Protein AF-A0A931K099-F1 (afdb_monomer_lite)

Foldseek 3Di:
DDPDDDPLLVVLVVLLVCVQVDVPAAAEDAPCCVVSPSLSNLVRFAEQDDPPDDDDPPDRGYDVSTRYYYHNDPVVD

Structure (mmCIF, N/CA/C/O backbone):
data_AF-A0A931K099-F1
#
_entry.id   AF-A0A931K099-F1
#
loop_
_atom_site.group_PDB
_atom_site.id
_atom_site.type_symbol
_atom_site.label_atom_id
_atom_site.label_alt_id
_atom_site.label_comp_id
_atom_site.label_asym_id
_atom_site.label_entity_id
_atom_site.label_seq_id
_atom_site.pdbx_PDB_ins_code
_atom_site.Cartn_x
_atom_site.Cartn_y
_atom_site.Cartn_z
_atom_site.occupancy
_atom_site.B_iso_or_equiv
_atom_site.auth_seq_id
_atom_site.auth_comp_id
_atom_site.auth_asym_id
_atom_site.auth_atom_id
_atom_site.pdbx_PDB_model_num
ATOM 1 N N . MET A 1 1 ? -17.242 10.079 28.822 1.00 59.81 1 MET A N 1
ATOM 2 C CA . MET A 1 1 ? -16.162 10.416 27.869 1.00 59.81 1 MET A CA 1
ATOM 3 C C . MET A 1 1 ? -16.494 9.785 26.531 1.00 59.81 1 MET A C 1
ATOM 5 O O . MET A 1 1 ? -16.642 8.571 26.472 1.00 59.81 1 MET A O 1
ATOM 9 N N . THR A 1 2 ? -16.685 10.582 25.486 1.00 69.38 2 THR A N 1
ATOM 10 C CA . THR A 1 2 ? -16.950 10.082 24.130 1.00 69.38 2 THR A CA 1
ATOM 11 C C . THR A 1 2 ? -15.640 9.557 23.541 1.00 69.38 2 THR A C 1
ATOM 13 O O . THR A 1 2 ? -14.654 10.288 23.495 1.00 69.38 2 THR A O 1
ATOM 16 N N . ASN A 1 3 ? -15.599 8.286 23.135 1.00 80.69 3 ASN A N 1
ATOM 17 C CA . ASN A 1 3 ? -14.419 7.689 22.505 1.00 80.69 3 ASN A CA 1
ATOM 18 C C . ASN A 1 3 ? -14.296 8.217 21.066 1.00 80.69 3 ASN A C 1
ATOM 20 O O . ASN A 1 3 ? -14.967 7.725 20.158 1.00 80.69 3 ASN A O 1
ATOM 24 N N . LEU A 1 4 ? -13.494 9.267 20.875 1.00 80.50 4 LEU A N 1
ATOM 25 C CA . LEU A 1 4 ? -13.229 9.849 19.563 1.00 80.50 4 LEU A CA 1
ATOM 26 C C . LEU A 1 4 ? -12.274 8.938 18.784 1.00 80.50 4 LEU A C 1
ATOM 28 O O . LEU A 1 4 ? -11.098 8.814 19.121 1.00 80.50 4 LEU A O 1
ATOM 32 N N . LYS A 1 5 ? -12.782 8.315 17.718 1.00 87.31 5 LYS A N 1
ATOM 33 C CA . LYS A 1 5 ? -11.976 7.539 16.768 1.00 87.31 5 LYS A CA 1
ATOM 34 C C . LYS A 1 5 ? -11.663 8.381 15.536 1.00 87.31 5 LYS A C 1
ATOM 36 O O . LYS A 1 5 ? -12.539 9.046 14.992 1.00 87.31 5 LYS A O 1
ATOM 41 N N . SER A 1 6 ? -10.419 8.316 15.067 1.00 94.62 6 SER A N 1
ATOM 42 C CA . SER A 1 6 ? -10.043 8.889 13.773 1.00 94.62 6 SER A CA 1
ATOM 43 C C . SER A 1 6 ? -10.759 8.134 12.653 1.00 94.62 6 SER A C 1
ATOM 45 O O . SER A 1 6 ? -10.585 6.924 12.524 1.00 94.62 6 SER A O 1
ATOM 47 N N . ILE A 1 7 ? -11.538 8.851 11.840 1.00 96.06 7 ILE A N 1
ATOM 48 C CA . ILE A 1 7 ? -12.252 8.273 10.691 1.00 96.06 7 ILE A CA 1
ATOM 49 C C . ILE A 1 7 ? -11.261 7.628 9.716 1.00 96.06 7 ILE A C 1
ATOM 51 O O . ILE A 1 7 ? -11.485 6.502 9.285 1.00 96.06 7 ILE A O 1
ATOM 55 N N . ALA A 1 8 ? -10.135 8.297 9.449 1.00 96.88 8 ALA A N 1
ATOM 56 C CA . ALA A 1 8 ? -9.075 7.772 8.596 1.00 96.88 8 ALA A CA 1
ATOM 57 C C . ALA A 1 8 ? -8.540 6.425 9.102 1.00 96.88 8 ALA A C 1
ATOM 59 O O . ALA A 1 8 ? -8.530 5.459 8.351 1.00 96.88 8 ALA A O 1
ATOM 60 N N . LYS A 1 9 ? -8.234 6.306 10.402 1.00 97.12 9 LYS A N 1
ATOM 61 C CA . LYS A 1 9 ? -7.786 5.027 10.980 1.00 97.12 9 LYS A CA 1
ATOM 62 C C . LYS A 1 9 ? -8.849 3.930 10.886 1.00 97.12 9 LYS A C 1
ATOM 64 O O . LYS A 1 9 ? -8.537 2.785 10.590 1.00 97.12 9 LYS A O 1
ATOM 69 N N . VAL A 1 10 ? -10.123 4.275 11.093 1.00 97.69 10 VAL A N 1
ATOM 70 C CA . VAL A 1 10 ? -11.233 3.322 10.904 1.00 97.69 10 VAL A CA 1
ATOM 71 C C . VAL A 1 10 ? -11.311 2.850 9.449 1.00 97.69 10 VAL A C 1
ATOM 73 O O .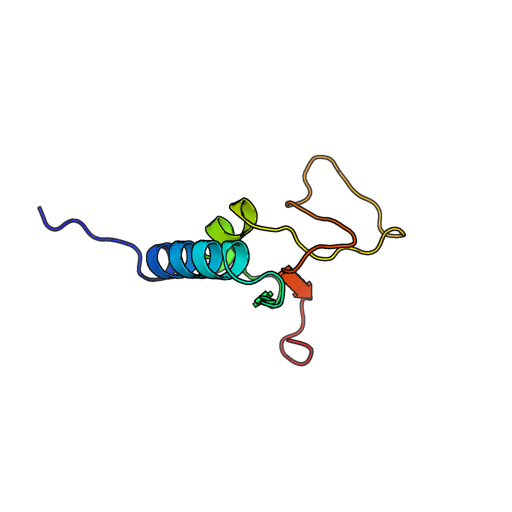 VAL A 1 10 ? -11.617 1.684 9.203 1.00 97.69 10 VAL A O 1
ATOM 76 N N . PHE A 1 11 ? -11.040 3.733 8.487 1.00 98.06 11 PHE A N 1
ATOM 77 C CA . PHE A 1 11 ? -10.993 3.378 7.073 1.00 98.06 11 PHE A CA 1
ATOM 78 C C . PHE A 1 11 ? -9.753 2.542 6.726 1.00 98.06 11 PHE A C 1
ATOM 80 O O . PHE A 1 11 ? -9.901 1.518 6.067 1.00 98.06 11 PHE A O 1
ATOM 87 N N . GLY A 1 12 ? -8.573 2.881 7.253 1.00 98.06 12 GLY A N 1
ATOM 88 C CA . GLY A 1 12 ? -7.349 2.082 7.123 1.00 98.06 12 GLY A CA 1
ATOM 89 C C . GLY A 1 12 ? -7.542 0.628 7.568 1.00 98.06 12 GLY A C 1
ATOM 90 O O . GLY A 1 12 ? -7.220 -0.296 6.822 1.00 98.06 12 GLY A O 1
ATOM 91 N N . ALA A 1 13 ? -8.197 0.404 8.712 1.00 98.25 13 ALA A N 1
ATOM 92 C CA . ALA A 1 13 ? -8.552 -0.941 9.177 1.00 98.25 13 ALA A CA 1
ATOM 93 C C . ALA A 1 13 ? -9.465 -1.705 8.193 1.00 98.25 13 ALA A C 1
ATOM 95 O O . ALA A 1 13 ? -9.367 -2.927 8.037 1.00 98.25 13 ALA A O 1
ATOM 96 N N . LYS A 1 14 ? -10.368 -0.994 7.503 1.00 98.44 14 LYS A N 1
ATOM 97 C CA . LYS A 1 14 ? -11.227 -1.584 6.464 1.00 98.44 14 LYS A CA 1
ATOM 98 C C . LYS A 1 14 ? -10.443 -1.906 5.195 1.00 98.44 14 LYS A C 1
ATOM 100 O O . LYS A 1 14 ? -10.669 -2.975 4.637 1.00 98.44 14 LYS A O 1
ATOM 105 N N . LEU A 1 15 ? -9.519 -1.037 4.778 1.00 98.62 15 LEU A N 1
ATOM 106 C CA . LEU A 1 15 ? -8.621 -1.291 3.646 1.00 98.62 15 LEU A CA 1
ATOM 107 C C . LEU A 1 15 ? -7.773 -2.541 3.890 1.00 98.62 15 LEU A C 1
ATOM 109 O O . LEU A 1 15 ? -7.754 -3.428 3.041 1.00 98.62 15 LEU A O 1
ATOM 113 N N . LYS A 1 16 ? -7.172 -2.662 5.081 1.00 98.62 16 LYS A N 1
ATOM 114 C CA . LYS A 1 16 ? -6.469 -3.876 5.521 1.00 98.62 16 LYS A CA 1
ATOM 115 C C . LYS A 1 16 ? -7.351 -5.119 5.362 1.00 98.62 16 LYS A C 1
ATOM 117 O O . LYS A 1 16 ? -6.971 -6.071 4.692 1.00 98.62 16 LYS A O 1
ATOM 122 N N . THR A 1 17 ? -8.559 -5.084 5.931 1.00 98.75 17 THR A N 1
ATOM 123 C CA . THR A 1 17 ? -9.504 -6.215 5.866 1.00 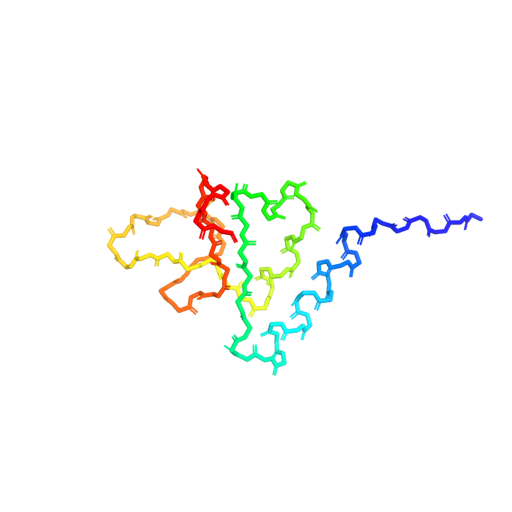98.75 17 THR A CA 1
ATOM 124 C C . THR A 1 17 ? -9.859 -6.588 4.421 1.00 98.75 17 THR A C 1
ATOM 126 O O . THR A 1 17 ? -10.039 -7.765 4.116 1.00 98.75 17 THR A O 1
ATOM 129 N N . GLN A 1 18 ? -9.999 -5.604 3.527 1.00 98.75 18 GLN A N 1
ATOM 130 C CA . GLN A 1 18 ? -10.286 -5.860 2.115 1.00 98.75 18 GLN A CA 1
ATOM 131 C C . GLN A 1 18 ? -9.092 -6.518 1.415 1.00 98.75 18 GLN A C 1
ATOM 133 O O . GLN A 1 18 ? -9.274 -7.526 0.739 1.00 98.75 18 GLN A O 1
ATOM 138 N N . ALA A 1 19 ? -7.883 -5.998 1.624 1.00 98.38 19 ALA A N 1
ATOM 139 C CA . ALA A 1 19 ? -6.658 -6.523 1.027 1.00 98.38 19 ALA A CA 1
ATOM 140 C C . ALA A 1 19 ? -6.286 -7.939 1.517 1.00 98.38 19 ALA A C 1
ATOM 142 O O . ALA A 1 19 ? -5.633 -8.680 0.780 1.00 98.38 19 ALA A O 1
ATOM 143 N N . GLU A 1 20 ? -6.705 -8.326 2.730 1.00 98.38 20 GLU A N 1
ATOM 144 C CA . GLU A 1 20 ? -6.597 -9.703 3.249 1.00 98.38 20 GLU A CA 1
ATOM 145 C C . GLU A 1 20 ? -7.586 -10.662 2.571 1.00 98.38 20 GLU A C 1
ATOM 147 O O . GLU A 1 20 ? -7.261 -11.822 2.322 1.00 98.38 20 GLU A O 1
ATOM 152 N N . LYS A 1 21 ? -8.809 -10.194 2.294 1.00 98.56 21 LYS A N 1
ATOM 153 C CA . LYS A 1 21 ? -9.887 -11.014 1.719 1.00 98.56 21 LYS A CA 1
ATOM 154 C C . LYS A 1 21 ? -9.770 -11.193 0.213 1.00 98.56 21 LYS A C 1
ATOM 156 O O . LYS A 1 21 ? -10.185 -12.228 -0.303 1.00 98.56 21 LYS A O 1
ATOM 161 N N . ASP A 1 22 ? -9.271 -10.177 -0.475 1.00 98.50 22 ASP A N 1
ATOM 162 C CA . ASP A 1 22 ? -9.242 -10.115 -1.927 1.00 98.50 22 ASP A CA 1
ATOM 163 C C . ASP A 1 22 ? -7.810 -9.870 -2.429 1.00 98.50 22 ASP A C 1
ATOM 165 O O . ASP A 1 22 ? -7.323 -8.736 -2.390 1.00 98.50 22 ASP A O 1
ATOM 169 N N . PRO A 1 23 ? -7.119 -10.910 -2.933 1.00 96.38 23 PRO A N 1
ATOM 170 C CA . PRO A 1 23 ? -5.772 -10.759 -3.475 1.00 96.38 23 PRO A CA 1
ATOM 171 C C . PRO A 1 23 ? -5.731 -9.950 -4.782 1.00 96.38 23 PRO A C 1
ATOM 173 O O . PRO A 1 23 ? -4.640 -9.599 -5.222 1.00 96.38 23 PRO A O 1
ATOM 176 N N . SER A 1 24 ? -6.880 -9.649 -5.402 1.00 97.81 24 SER A N 1
ATOM 177 C CA . SER A 1 24 ? -6.975 -8.784 -6.585 1.00 97.81 24 SER A CA 1
ATOM 178 C C . SER A 1 24 ? -7.180 -7.303 -6.248 1.00 97.81 24 SER A C 1
ATOM 180 O O . SER A 1 24 ? -7.154 -6.462 -7.145 1.00 97.81 24 SER A O 1
ATOM 182 N N . PHE A 1 25 ? -7.348 -6.962 -4.967 1.00 98.44 25 PHE A N 1
ATOM 183 C CA . PHE A 1 25 ? -7.485 -5.580 -4.525 1.00 98.44 25 PHE A CA 1
ATOM 184 C C . PHE A 1 25 ? -6.127 -4.864 -4.495 1.00 98.44 25 PHE A C 1
ATOM 186 O O . PHE A 1 25 ? -5.190 -5.315 -3.830 1.00 98.44 25 PHE A O 1
ATOM 193 N N . TYR A 1 26 ? -6.058 -3.714 -5.169 1.00 98.12 26 TYR A N 1
ATOM 194 C CA . TYR A 1 26 ? -4.911 -2.806 -5.173 1.00 98.12 26 TYR A CA 1
ATOM 195 C C . TYR A 1 26 ? -5.289 -1.460 -4.556 1.00 98.12 26 TYR A C 1
ATOM 197 O O . TYR A 1 26 ? -6.413 -0.980 -4.720 1.00 98.12 26 TYR A O 1
ATOM 205 N N . PHE A 1 27 ? -4.333 -0.847 -3.863 1.00 98.19 27 PHE A N 1
ATOM 206 C CA . PHE A 1 27 ? -4.483 0.462 -3.239 1.00 98.19 27 PHE A CA 1
ATOM 207 C C . PHE A 1 27 ? -3.472 1.444 -3.832 1.00 98.19 27 PHE A C 1
ATOM 209 O O . PHE A 1 27 ? -2.280 1.154 -3.848 1.00 98.19 27 PHE A O 1
ATOM 216 N N . PHE A 1 28 ? -3.947 2.591 -4.308 1.00 98.00 28 PHE A N 1
ATOM 217 C CA . PHE A 1 28 ? -3.135 3.623 -4.952 1.00 98.00 28 PHE A CA 1
ATOM 218 C C . PHE A 1 28 ? -3.100 4.868 -4.064 1.00 98.00 28 PHE A C 1
ATOM 220 O O . PHE A 1 28 ? -4.121 5.235 -3.478 1.00 98.00 28 PHE A O 1
ATOM 227 N N . SER A 1 29 ? -1.929 5.489 -3.923 1.00 97.25 29 SER A N 1
ATOM 228 C CA . SER A 1 29 ? -1.745 6.653 -3.048 1.00 97.25 29 SER A CA 1
ATOM 229 C C . SER A 1 29 ? -0.561 7.516 -3.499 1.00 97.25 29 SER A C 1
ATOM 231 O O . SER A 1 29 ? 0.513 6.961 -3.743 1.00 97.25 29 SER A O 1
ATOM 233 N N . PRO A 1 30 ? -0.710 8.851 -3.610 1.00 97.69 30 PRO A N 1
ATOM 234 C CA . PRO A 1 30 ? 0.334 9.729 -4.128 1.00 97.69 30 PRO A CA 1
ATOM 235 C C . PRO A 1 30 ? 1.463 10.016 -3.124 1.00 97.69 30 PRO A C 1
ATOM 237 O O . PRO A 1 30 ? 1.747 11.166 -2.826 1.00 97.69 30 PRO A O 1
ATOM 240 N N . ASP A 1 31 ? 2.112 8.966 -2.606 1.00 95.94 31 ASP A N 1
ATOM 241 C CA . ASP A 1 31 ? 3.090 9.019 -1.498 1.00 95.94 31 ASP A CA 1
ATOM 242 C C . ASP A 1 31 ? 2.477 9.505 -0.166 1.00 95.94 31 ASP A C 1
ATOM 244 O O . ASP A 1 31 ? 3.126 10.103 0.692 1.00 95.94 31 ASP A O 1
ATOM 248 N N . GLU A 1 32 ? 1.180 9.241 0.025 1.00 97.50 32 GLU A N 1
ATOM 249 C CA . GLU A 1 32 ? 0.402 9.771 1.145 1.00 97.50 32 GLU A CA 1
ATOM 250 C C . GLU A 1 32 ? -0.253 8.705 2.040 1.00 97.50 32 GLU A C 1
ATOM 252 O O . GLU A 1 32 ? -1.066 9.045 2.906 1.00 97.50 32 GLU A O 1
ATOM 257 N N . THR A 1 33 ? 0.084 7.414 1.916 1.00 97.75 33 THR A N 1
ATOM 258 C CA . THR A 1 33 ? -0.600 6.356 2.695 1.00 97.75 33 THR A CA 1
ATOM 259 C C . THR A 1 33 ? -0.497 6.631 4.196 1.00 97.75 33 THR A C 1
ATOM 261 O O . THR A 1 33 ? -1.488 6.583 4.933 1.00 97.75 33 THR A O 1
ATOM 264 N N . THR A 1 34 ? 0.707 6.970 4.656 1.00 96.62 34 THR A N 1
ATOM 265 C CA . THR A 1 34 ? 0.983 7.226 6.073 1.00 96.62 34 THR A CA 1
ATOM 266 C C . THR A 1 34 ? 0.501 8.608 6.513 1.00 96.62 34 THR A C 1
ATOM 268 O O . THR A 1 34 ? -0.067 8.737 7.600 1.00 96.62 34 THR A O 1
ATOM 271 N N . SER A 1 35 ? 0.668 9.647 5.685 1.00 97.19 35 SER A N 1
ATOM 272 C CA . SER A 1 35 ? 0.225 11.012 6.024 1.00 97.19 35 SER A CA 1
ATOM 273 C C . SER A 1 35 ? -1.299 11.079 6.187 1.00 97.19 35 SER A C 1
ATOM 275 O O . SER A 1 35 ? -1.796 11.692 7.140 1.00 97.19 35 SER A O 1
ATOM 277 N N . ASN A 1 36 ? -2.032 10.331 5.357 1.00 97.56 36 ASN A N 1
ATOM 278 C CA . ASN A 1 36 ? -3.483 10.171 5.433 1.00 97.56 36 ASN A CA 1
ATOM 279 C C . ASN A 1 36 ? -3.946 9.158 6.496 1.00 97.56 36 ASN A C 1
ATOM 281 O O . ASN A 1 36 ? -5.151 8.967 6.664 1.00 97.56 36 ASN A O 1
ATOM 285 N N . LYS A 1 37 ? -3.032 8.571 7.287 1.00 97.69 37 LYS A N 1
ATOM 286 C CA . LYS A 1 37 ? -3.323 7.635 8.398 1.00 97.69 37 LYS A CA 1
ATOM 287 C C . LYS A 1 37 ? -4.025 6.349 7.946 1.00 97.69 37 LYS A C 1
ATOM 289 O O . LYS A 1 37 ? -4.900 5.833 8.652 1.00 97.69 37 LYS A O 1
ATOM 294 N N . LEU A 1 38 ? -3.670 5.869 6.757 1.00 98.12 38 LEU A N 1
ATOM 295 C CA . LEU A 1 38 ? -4.151 4.620 6.160 1.00 98.12 38 LEU A CA 1
ATOM 296 C C . LEU A 1 38 ? -3.113 3.493 6.273 1.00 98.12 38 LEU A C 1
ATOM 298 O O . LEU A 1 38 ? -3.302 2.422 5.707 1.00 98.12 38 LEU A O 1
ATOM 302 N N . ASP A 1 39 ? -2.055 3.715 7.055 1.00 97.56 39 ASP A N 1
ATOM 303 C CA . ASP A 1 39 ? -0.888 2.851 7.250 1.00 97.56 39 ASP A CA 1
ATOM 304 C C . ASP A 1 39 ? -1.212 1.442 7.771 1.00 97.56 39 ASP A C 1
ATOM 306 O O . ASP A 1 39 ? -0.419 0.519 7.608 1.00 97.56 39 ASP A O 1
ATOM 310 N N . GLU A 1 40 ? -2.403 1.219 8.326 1.00 97.94 40 GLU A N 1
ATOM 311 C CA . GLU A 1 40 ? -2.822 -0.108 8.784 1.00 97.94 40 GLU A CA 1
ATOM 312 C C . GLU A 1 40 ? -2.907 -1.141 7.643 1.00 97.94 40 GLU A C 1
ATOM 314 O O . GLU A 1 40 ? -2.745 -2.342 7.884 1.00 97.94 40 GLU A O 1
ATOM 319 N N . ILE A 1 41 ? -3.077 -0.695 6.390 1.00 98.19 41 ILE A N 1
ATOM 320 C CA . ILE A 1 41 ? -3.043 -1.571 5.210 1.00 98.19 41 ILE A CA 1
ATOM 321 C C . ILE A 1 41 ? -1.694 -2.299 5.058 1.00 98.19 41 ILE A C 1
ATOM 323 O O . ILE A 1 41 ? -1.676 -3.436 4.577 1.00 98.19 41 ILE A O 1
ATOM 327 N N . TYR A 1 42 ? -0.591 -1.730 5.564 1.00 97.94 42 TYR A N 1
ATOM 328 C CA . TYR A 1 42 ? 0.737 -2.355 5.527 1.00 97.94 42 TYR A CA 1
ATOM 329 C C . TYR A 1 42 ? 0.827 -3.681 6.295 1.00 97.94 42 TYR A C 1
ATOM 331 O O . TYR A 1 42 ? 1.753 -4.460 6.089 1.00 97.94 42 TYR A O 1
ATOM 339 N N . GLN A 1 43 ? -0.142 -3.978 7.166 1.00 98.06 43 GLN A N 1
ATOM 340 C CA . GLN A 1 43 ? -0.212 -5.271 7.855 1.00 98.06 43 GLN A CA 1
ATOM 341 C C . GLN A 1 43 ? -0.728 -6.406 6.958 1.00 98.06 43 GLN A C 1
ATOM 343 O O . GLN A 1 43 ? -0.558 -7.572 7.299 1.00 98.06 43 GLN A O 1
ATOM 348 N N . SER A 1 44 ? -1.383 -6.074 5.843 1.00 97.88 44 SER A N 1
ATOM 349 C CA . SER A 1 44 ? -1.992 -7.042 4.916 1.00 97.88 44 SER A CA 1
ATOM 350 C C . SER A 1 44 ? -1.196 -7.240 3.627 1.00 97.88 44 SER A C 1
ATOM 352 O O . SER A 1 44 ? -1.282 -8.286 2.984 1.00 97.88 44 SER A O 1
ATOM 354 N N . THR A 1 45 ? -0.442 -6.222 3.223 1.00 98.00 45 THR A N 1
ATOM 355 C CA . THR A 1 45 ? 0.342 -6.207 1.992 1.00 98.00 45 THR A CA 1
ATOM 356 C C . THR A 1 45 ? 1.398 -5.104 2.070 1.00 98.00 45 THR A C 1
ATOM 358 O O . THR A 1 45 ? 1.402 -4.291 2.987 1.00 98.00 45 THR A O 1
ATOM 361 N N . SER A 1 46 ? 2.289 -5.062 1.093 1.00 97.56 46 SER A N 1
ATOM 362 C CA . SER A 1 46 ? 3.389 -4.108 0.957 1.00 97.56 46 SER A CA 1
ATOM 363 C C . SER A 1 46 ? 3.197 -3.182 -0.249 1.00 97.56 46 SER A C 1
ATOM 365 O O . SER A 1 46 ? 2.322 -3.408 -1.101 1.00 97.56 46 SER A O 1
ATOM 367 N N . ARG A 1 47 ? 4.055 -2.159 -0.345 1.00 97.12 47 ARG A N 1
ATOM 368 C CA . ARG A 1 47 ? 4.273 -1.388 -1.572 1.00 97.12 47 ARG A CA 1
ATOM 369 C C . ARG A 1 47 ? 4.840 -2.276 -2.665 1.00 97.12 47 ARG A C 1
ATOM 371 O O . ARG A 1 47 ? 5.693 -3.125 -2.411 1.00 97.12 47 ARG A O 1
ATOM 378 N N . THR A 1 48 ? 4.379 -2.047 -3.882 1.00 95.62 48 THR A N 1
ATOM 379 C CA . THR A 1 48 ? 4.973 -2.608 -5.088 1.00 95.62 48 THR A CA 1
ATOM 380 C C . THR A 1 48 ? 6.257 -1.847 -5.358 1.00 95.62 48 THR A C 1
ATOM 382 O O . THR A 1 48 ? 6.221 -0.650 -5.637 1.00 95.62 48 THR A O 1
ATOM 385 N N . TRP A 1 49 ? 7.391 -2.529 -5.2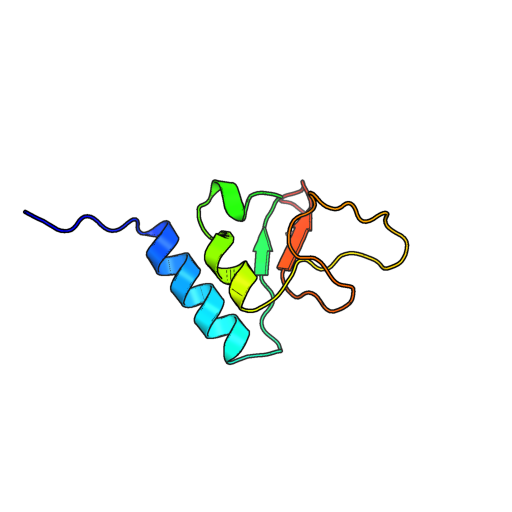68 1.00 94.50 49 TRP A N 1
ATOM 386 C CA . TRP A 1 49 ? 8.704 -1.934 -5.482 1.00 94.50 49 TRP A CA 1
ATOM 387 C C . TRP A 1 49 ? 9.536 -2.849 -6.369 1.00 94.50 49 TRP A C 1
ATOM 389 O O . TRP A 1 49 ? 9.714 -4.034 -6.078 1.00 94.50 49 TRP A O 1
ATOM 399 N N . GLY A 1 50 ? 10.003 -2.309 -7.494 1.00 89.31 50 GLY A N 1
ATOM 400 C CA . GLY A 1 50 ? 10.702 -3.088 -8.510 1.00 89.31 50 GLY A CA 1
ATOM 401 C C . GLY A 1 50 ? 11.984 -3.722 -7.969 1.00 89.31 50 GLY A C 1
ATOM 402 O O . GLY A 1 50 ? 12.756 -3.088 -7.261 1.00 89.31 50 GLY A O 1
ATOM 403 N N . ASN A 1 51 ? 12.267 -4.958 -8.380 1.00 83.38 51 ASN A N 1
ATOM 404 C CA . ASN A 1 51 ? 13.442 -5.728 -7.944 1.00 83.38 51 ASN A CA 1
ATOM 405 C C . ASN A 1 51 ? 14.813 -5.118 -8.311 1.00 83.38 51 ASN A C 1
ATOM 407 O O . ASN A 1 51 ? 15.842 -5.626 -7.876 1.00 83.38 51 ASN A O 1
ATOM 411 N N . ARG A 1 52 ? 14.839 -4.064 -9.134 1.00 87.94 52 ARG A N 1
ATOM 412 C CA . ARG A 1 52 ? 16.051 -3.317 -9.507 1.00 87.94 52 ARG A CA 1
ATOM 413 C C . ARG A 1 52 ? 16.278 -2.066 -8.660 1.00 87.94 52 ARG A C 1
ATOM 415 O O . ARG A 1 52 ? 17.302 -1.413 -8.835 1.00 87.94 52 ARG A O 1
ATOM 422 N N . LEU A 1 53 ? 15.320 -1.703 -7.812 1.00 87.69 53 LEU A N 1
ATOM 423 C CA . LEU A 1 53 ? 15.428 -0.550 -6.930 1.00 87.69 53 LEU A CA 1
ATOM 424 C C . LEU A 1 53 ? 16.157 -0.960 -5.646 1.00 87.69 53 LEU A C 1
ATOM 426 O O . LEU A 1 53 ? 15.990 -2.075 -5.150 1.00 87.69 53 LEU A O 1
ATOM 430 N N . GLU A 1 54 ? 17.003 -0.063 -5.143 1.00 89.62 54 GLU A N 1
ATOM 431 C CA . GLU A 1 54 ? 17.700 -0.254 -3.872 1.00 89.62 54 GLU A CA 1
ATOM 432 C C . GL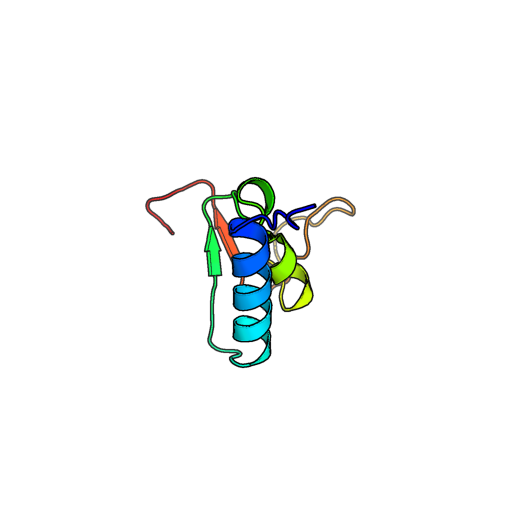U A 1 54 ? 16.672 -0.329 -2.736 1.00 89.62 54 GLU A C 1
ATOM 434 O O . GLU A 1 54 ? 15.708 0.438 -2.732 1.00 89.62 54 GLU A O 1
ATOM 439 N N . LYS A 1 55 ? 16.894 -1.252 -1.794 1.00 90.88 55 LYS A N 1
ATOM 440 C CA . LYS A 1 55 ? 16.129 -1.364 -0.552 1.00 90.88 55 LYS A CA 1
ATOM 441 C C . LYS A 1 55 ? 17.029 -1.053 0.625 1.00 90.88 55 LYS A C 1
ATOM 443 O O . LYS A 1 55 ? 18.182 -1.495 0.659 1.00 90.88 55 LYS A O 1
ATOM 448 N N . ARG A 1 56 ? 16.496 -0.334 1.597 1.00 92.44 56 ARG A N 1
ATOM 449 C CA . ARG A 1 56 ? 17.189 0.112 2.799 1.00 92.44 56 ARG A CA 1
ATOM 450 C C . ARG A 1 56 ? 16.395 -0.296 4.029 1.00 92.44 56 ARG A C 1
ATOM 452 O O . ARG A 1 56 ? 15.179 -0.432 3.995 1.00 92.44 56 ARG A O 1
ATOM 459 N N . GLU A 1 57 ? 17.093 -0.452 5.148 1.00 93.19 57 GLU A N 1
ATOM 460 C CA . GLU A 1 57 ? 16.500 -0.904 6.420 1.00 93.19 57 GLU A CA 1
ATOM 461 C C . GLU A 1 57 ? 15.398 0.026 6.957 1.00 93.19 57 GLU A C 1
ATOM 463 O O . GLU A 1 57 ? 14.597 -0.371 7.798 1.00 93.19 57 GLU A O 1
ATOM 468 N N . TRP A 1 58 ? 15.365 1.278 6.497 1.00 92.75 58 TRP A N 1
ATOM 469 C CA . TRP A 1 58 ? 14.371 2.272 6.899 1.00 92.75 58 TRP A CA 1
ATOM 470 C C . TRP A 1 58 ? 13.227 2.445 5.896 1.00 92.75 58 TRP A C 1
ATOM 472 O O . TRP A 1 58 ? 12.381 3.319 6.098 1.00 92.75 58 TRP A O 1
ATOM 482 N N . ASP A 1 59 ? 13.200 1.664 4.816 1.00 92.31 59 ASP A N 1
ATOM 483 C CA . ASP A 1 59 ? 12.110 1.728 3.850 1.00 92.31 59 ASP A CA 1
ATOM 484 C C . ASP A 1 59 ? 10.827 1.111 4.430 1.00 92.31 59 ASP A C 1
ATOM 486 O O . ASP A 1 59 ? 10.846 0.206 5.269 1.00 92.31 59 ASP A O 1
ATOM 490 N N . LEU A 1 60 ? 9.676 1.631 3.994 1.00 92.25 60 LEU A N 1
ATOM 491 C CA . LEU A 1 60 ? 8.375 1.061 4.352 1.00 92.25 60 LEU A CA 1
ATOM 492 C C . LEU A 1 60 ? 8.222 -0.341 3.733 1.00 92.25 60 LEU A C 1
ATOM 494 O O . LEU A 1 60 ? 8.892 -0.644 2.745 1.00 92.25 60 LEU A O 1
ATOM 498 N N . PRO A 1 61 ? 7.308 -1.193 4.244 1.00 95.06 61 PRO A N 1
ATOM 499 C CA . PRO A 1 61 ? 7.121 -2.548 3.730 1.00 95.06 61 PRO A CA 1
ATOM 500 C C . PRO A 1 61 ? 6.953 -2.587 2.208 1.00 95.06 61 PRO A C 1
ATOM 502 O O . PRO A 1 61 ? 6.019 -1.994 1.665 1.00 95.06 61 PRO A O 1
ATOM 505 N N . GLU A 1 62 ? 7.835 -3.311 1.516 1.00 95.44 62 GLU A N 1
ATOM 506 C CA . GLU A 1 62 ? 7.914 -3.297 0.052 1.00 95.44 62 GLU A CA 1
ATOM 507 C C . GLU A 1 62 ? 8.364 -4.632 -0.562 1.00 95.44 62 GLU A C 1
ATOM 509 O O . GL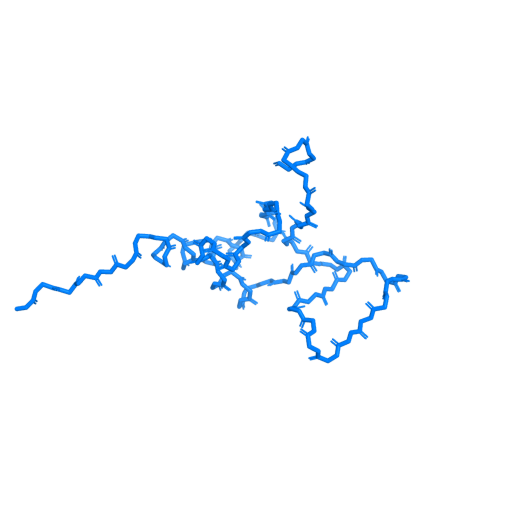U A 1 62 ? 9.302 -5.295 -0.102 1.00 95.44 62 GLU A O 1
ATOM 514 N N . SER A 1 63 ? 7.715 -5.033 -1.653 1.00 94.88 63 SER A N 1
ATOM 515 C CA . SER A 1 63 ? 8.053 -6.238 -2.414 1.00 94.88 63 SER A CA 1
ATOM 516 C C . SER A 1 63 ? 7.709 -6.096 -3.895 1.00 94.88 63 SER A C 1
ATOM 518 O O . SER A 1 63 ? 6.964 -5.211 -4.305 1.00 94.88 63 SER A O 1
ATOM 520 N N . ASP A 1 64 ? 8.251 -6.997 -4.708 1.00 94.12 64 ASP A N 1
ATOM 521 C CA . ASP A 1 64 ? 7.926 -7.123 -6.132 1.00 94.12 64 ASP A CA 1
ATOM 522 C C . ASP A 1 64 ? 6.456 -7.502 -6.374 1.00 94.12 64 ASP A C 1
ATOM 524 O O . ASP A 1 64 ? 5.867 -7.103 -7.374 1.00 94.12 64 ASP A O 1
ATOM 528 N N . SER A 1 65 ? 5.855 -8.232 -5.434 1.00 95.00 65 SER A N 1
ATOM 529 C CA . SER A 1 65 ? 4.452 -8.653 -5.443 1.00 95.00 65 SER A CA 1
ATOM 530 C C . SER A 1 65 ? 3.540 -7.793 -4.556 1.00 95.00 65 SER A C 1
ATOM 532 O O . SER A 1 65 ? 2.480 -8.266 -4.127 1.00 95.00 65 SER A O 1
ATOM 534 N N . GLY A 1 66 ? 3.978 -6.584 -4.193 1.00 96.94 66 GLY A N 1
ATOM 535 C CA . GLY A 1 66 ? 3.177 -5.652 -3.405 1.00 96.94 66 GLY A CA 1
ATOM 536 C C . GLY A 1 66 ? 1.859 -5.300 -4.101 1.00 96.94 66 GLY A C 1
ATOM 537 O O . GLY A 1 66 ? 1.676 -5.525 -5.296 1.00 96.94 66 GLY A O 1
ATOM 538 N N . ARG A 1 67 ? 0.910 -4.769 -3.330 1.00 98.00 67 ARG A N 1
ATOM 539 C CA . ARG A 1 67 ? -0.409 -4.335 -3.842 1.00 98.00 67 ARG A CA 1
ATOM 540 C C . ARG A 1 67 ? -0.774 -2.907 -3.454 1.00 98.00 67 ARG A C 1
ATOM 542 O O . ARG A 1 67 ? -1.851 -2.427 -3.794 1.00 98.00 67 ARG A O 1
ATOM 549 N N . ILE A 1 68 ? 0.133 -2.219 -2.768 1.00 98.19 68 ILE A N 1
ATOM 550 C CA . ILE A 1 68 ? 0.076 -0.773 -2.583 1.00 98.19 68 ILE A CA 1
ATOM 551 C C . ILE A 1 68 ? 0.942 -0.155 -3.684 1.00 98.19 68 ILE A C 1
ATOM 553 O O . ILE A 1 68 ? 2.088 -0.561 -3.864 1.00 98.19 68 ILE A O 1
ATOM 557 N N . VAL A 1 69 ? 0.406 0.772 -4.462 1.00 97.25 69 VAL A N 1
ATOM 558 C CA . VAL A 1 69 ? 1.128 1.468 -5.529 1.00 97.25 69 VAL A CA 1
ATOM 559 C C . VAL A 1 69 ? 1.236 2.927 -5.127 1.00 97.25 69 VAL A C 1
ATOM 561 O O . VAL A 1 69 ? 0.229 3.630 -5.057 1.00 97.25 69 VAL A O 1
ATOM 564 N N . GLU A 1 70 ? 2.460 3.369 -4.850 1.00 96.12 70 GLU A N 1
ATOM 565 C CA . GLU A 1 70 ? 2.732 4.765 -4.527 1.00 96.12 70 GLU A CA 1
ATOM 566 C C . GLU A 1 70 ? 3.725 5.375 -5.503 1.00 96.12 70 GLU A C 1
ATOM 568 O O . GLU A 1 70 ? 4.721 4.763 -5.892 1.00 96.12 70 GLU A O 1
ATOM 573 N N . LEU A 1 71 ? 3.417 6.602 -5.892 1.00 95.19 71 LEU A N 1
ATOM 574 C CA . LEU A 1 71 ? 4.228 7.465 -6.730 1.00 95.19 71 LEU A CA 1
ATOM 575 C C . LEU A 1 71 ? 3.828 8.897 -6.394 1.00 95.19 71 LEU A C 1
ATOM 577 O O . LEU A 1 71 ? 2.645 9.162 -6.238 1.00 95.19 71 LEU A O 1
ATOM 581 N N . LEU A 1 72 ? 4.765 9.839 -6.336 1.00 96.25 72 LEU A N 1
ATOM 582 C CA . LEU A 1 72 ? 4.432 11.251 -6.123 1.00 96.25 72 LEU A CA 1
ATOM 583 C C . LEU A 1 72 ? 3.830 11.873 -7.402 1.00 96.25 72 LEU A C 1
ATOM 585 O O . LEU A 1 72 ? 4.464 12.680 -8.083 1.00 96.25 72 LEU A O 1
ATOM 589 N N . SER A 1 73 ? 2.647 11.402 -7.796 1.00 96.88 73 SER A N 1
ATOM 590 C CA . SER A 1 73 ? 1.891 11.866 -8.954 1.00 96.88 73 SER A CA 1
ATOM 591 C C . SER A 1 73 ? 0.428 11.447 -8.850 1.00 96.88 73 SER A C 1
ATOM 593 O O . SER A 1 73 ? 0.094 10.271 -8.968 1.00 96.88 73 SER A O 1
ATOM 595 N N . GLU A 1 74 ? -0.455 12.427 -8.739 1.00 96.00 74 GLU A N 1
ATOM 596 C CA . GLU A 1 74 ? -1.906 12.246 -8.747 1.00 96.00 74 GLU A CA 1
ATOM 597 C C . GLU A 1 74 ? -2.440 11.860 -10.132 1.00 96.00 74 GLU A C 1
ATOM 599 O O . GLU A 1 74 ? -3.539 11.350 -10.260 1.00 96.00 74 GLU A O 1
A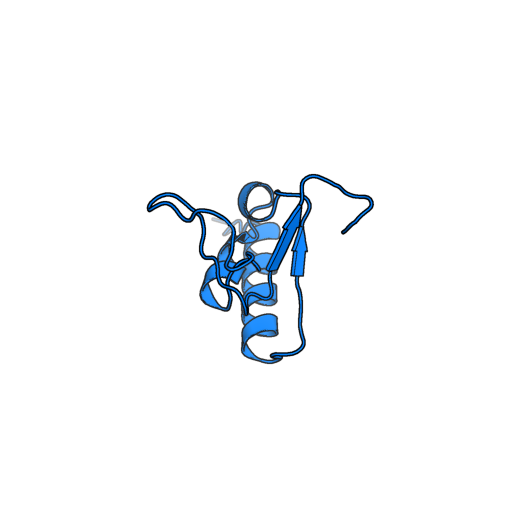TOM 604 N N . ASN A 1 75 ? -1.691 12.112 -11.208 1.00 96.38 75 ASN A N 1
ATOM 605 C CA . ASN A 1 75 ? -2.125 11.745 -12.559 1.00 96.38 75 ASN A CA 1
ATOM 606 C C . ASN A 1 75 ? -1.978 10.250 -12.852 1.00 96.38 75 ASN A C 1
ATOM 608 O O . ASN A 1 75 ? -2.646 9.735 -13.748 1.00 96.38 75 ASN A O 1
ATOM 612 N N . VAL A 1 76 ? -1.053 9.582 -12.166 1.00 93.56 76 VAL A N 1
ATOM 613 C CA . VAL A 1 76 ? -0.789 8.150 -12.349 1.00 93.56 76 VAL A CA 1
ATOM 614 C C . VAL A 1 76 ? -1.715 7.295 -11.478 1.00 93.56 76 VAL A C 1
ATOM 616 O O . VAL A 1 76 ? -1.903 6.117 -11.785 1.00 93.56 76 VAL A O 1
ATOM 619 N N . LEU A 1 77 ? -2.276 7.872 -10.413 1.00 87.75 77 LEU A N 1
ATOM 620 C CA . LEU A 1 77 ? -2.904 7.175 -9.290 1.00 87.75 77 LEU A CA 1
ATOM 621 C C . LEU A 1 77 ? -4.369 7.575 -9.120 1.00 87.75 77 LEU A C 1
ATOM 623 O O . LEU A 1 77 ? -5.176 6.666 -8.827 1.00 87.75 77 LEU A O 1
#

pLDDT: mean 94.63, std 6.38, range [59.81, 98.75]

Sequence (77 aa):
MTNLKSIAKVFGAKLKTQAEKDPSFYFFSPDETTSNKLDEIYQSTSRTWGNRLEKREWDLPESDSGRIVELLSENVL

Secondary structure (DSSP, 8-state):
------HHHHHHHHHHHHHHH-TT--EEESS-TTTTT-GGGGGT--EE--TTS---TTSPSEETT--EEE-S-TTT-

Radius of gyration: 13.48 Å; chains: 1; bounding box: 35×23×40 Å